Protein AF-A0A819NKR7-F1 (afdb_monomer)

Structure (mmCIF, N/CA/C/O backbone):
data_AF-A0A819NKR7-F1
#
_entry.id   AF-A0A819NKR7-F1
#
loop_
_atom_site.group_PDB
_atom_site.id
_atom_site.type_symbol
_atom_site.label_atom_id
_atom_site.label_alt_id
_atom_site.label_comp_id
_atom_site.label_asym_id
_atom_site.label_entity_id
_atom_site.label_seq_id
_atom_site.pdbx_PDB_ins_code
_atom_site.Cartn_x
_atom_site.Cartn_y
_atom_site.Cartn_z
_atom_site.occupancy
_atom_site.B_iso_or_equiv
_atom_site.auth_seq_id
_atom_site.auth_comp_id
_atom_site.auth_asym_id
_atom_site.auth_atom_id
_atom_site.pdbx_PDB_model_num
ATOM 1 N N . MET A 1 1 ? 12.832 8.257 -17.421 1.00 50.59 1 MET A N 1
ATOM 2 C CA . MET A 1 1 ? 12.637 7.894 -15.999 1.00 50.59 1 MET A CA 1
ATOM 3 C C . MET A 1 1 ? 12.412 9.134 -15.125 1.00 50.59 1 MET A C 1
ATOM 5 O O . MET A 1 1 ? 11.435 9.151 -14.397 1.00 50.59 1 MET A O 1
ATOM 9 N N . THR A 1 2 ? 13.200 10.208 -15.268 1.00 47.19 2 THR A N 1
ATOM 10 C CA . THR A 1 2 ? 13.102 11.450 -14.463 1.00 47.19 2 THR A CA 1
ATOM 11 C C . THR A 1 2 ? 11.766 12.205 -14.568 1.00 47.19 2 THR A C 1
ATOM 13 O O . THR A 1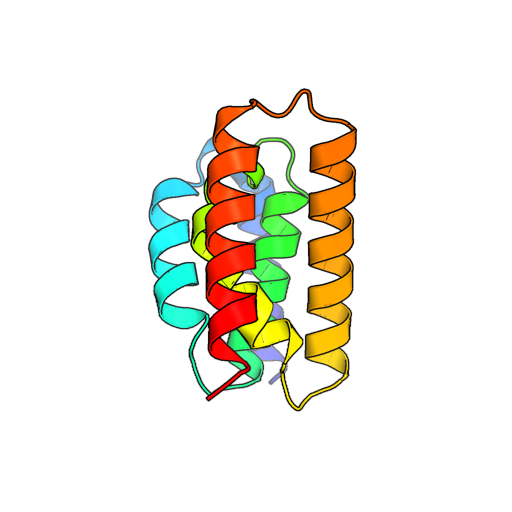 2 ? 11.277 12.713 -13.567 1.00 47.19 2 THR A O 1
ATOM 16 N N . ILE A 1 3 ? 11.133 12.233 -15.747 1.00 48.94 3 ILE A N 1
ATOM 17 C CA . ILE A 1 3 ? 9.855 12.947 -15.954 1.00 48.94 3 ILE A CA 1
ATOM 18 C C . ILE A 1 3 ? 8.695 12.258 -15.212 1.00 48.94 3 ILE A C 1
ATOM 20 O O . ILE A 1 3 ? 7.882 12.927 -14.591 1.00 48.94 3 ILE A O 1
ATOM 24 N N . CYS A 1 4 ? 8.658 10.920 -15.201 1.00 56.59 4 CYS A N 1
AT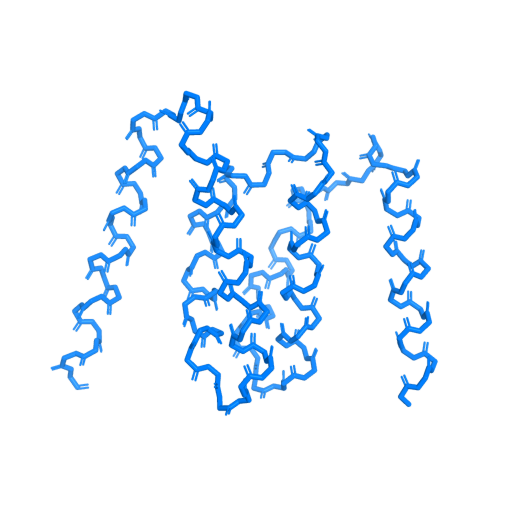OM 25 C CA . CYS A 1 4 ? 7.603 10.162 -14.518 1.00 56.59 4 CYS A CA 1
ATOM 26 C C . CYS A 1 4 ? 7.692 10.302 -12.989 1.00 56.59 4 CYS A C 1
ATOM 28 O O . CYS A 1 4 ? 6.668 10.393 -12.324 1.00 56.59 4 CYS A O 1
ATOM 30 N N . PHE A 1 5 ? 8.913 10.377 -12.443 1.00 58.44 5 PHE A N 1
ATOM 31 C CA . PHE A 1 5 ? 9.143 10.658 -11.021 1.00 58.44 5 PHE A CA 1
ATOM 32 C C . PHE A 1 5 ? 8.747 12.086 -10.630 1.00 58.44 5 PHE A C 1
ATOM 34 O O . PHE A 1 5 ? 8.247 12.298 -9.531 1.00 58.44 5 PHE A O 1
ATOM 41 N N . PHE A 1 6 ? 8.964 13.065 -11.513 1.00 61.56 6 PHE A N 1
ATOM 42 C CA . PHE A 1 6 ? 8.551 14.447 -11.266 1.00 61.56 6 PHE A CA 1
ATOM 43 C C . PHE A 1 6 ? 7.025 14.591 -11.273 1.00 61.56 6 PHE A C 1
ATOM 45 O O . PHE A 1 6 ? 6.471 15.207 -10.368 1.00 61.56 6 PHE A O 1
ATOM 52 N N . SER A 1 7 ? 6.344 13.965 -12.238 1.00 66.50 7 SER A N 1
ATOM 53 C CA . SER A 1 7 ? 4.878 13.943 -12.280 1.00 66.50 7 SER A CA 1
ATOM 54 C C . SER A 1 7 ? 4.262 13.219 -11.085 1.00 66.50 7 SER A C 1
ATOM 56 O O . SER A 1 7 ? 3.250 13.678 -10.574 1.00 66.50 7 SER A O 1
ATOM 58 N N . ASP A 1 8 ? 4.873 12.127 -10.615 1.00 76.56 8 ASP A N 1
ATOM 59 C 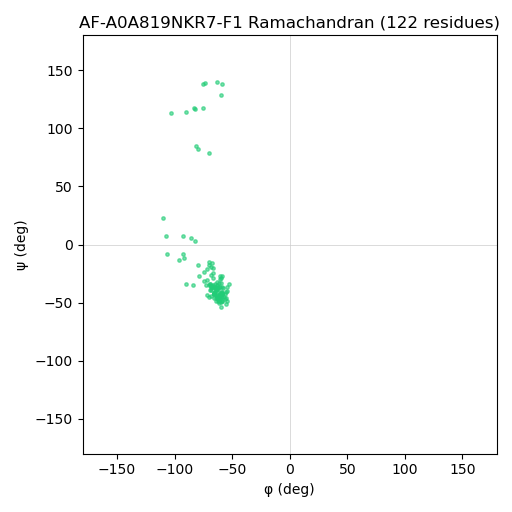CA . ASP A 1 8 ? 4.429 11.433 -9.403 1.00 76.56 8 ASP A CA 1
ATOM 60 C C . ASP A 1 8 ? 4.536 12.336 -8.167 1.00 76.56 8 ASP A C 1
ATOM 62 O O . ASP A 1 8 ? 3.566 12.467 -7.433 1.00 76.56 8 ASP A O 1
ATOM 66 N N . ARG A 1 9 ? 5.665 13.030 -7.976 1.00 80.19 9 ARG A N 1
ATOM 67 C CA . ARG A 1 9 ? 5.833 13.966 -6.850 1.00 80.19 9 ARG A CA 1
ATOM 68 C C . ARG A 1 9 ? 4.837 15.120 -6.888 1.00 80.19 9 ARG A C 1
ATOM 70 O O . ARG A 1 9 ? 4.158 15.340 -5.900 1.00 80.19 9 ARG A O 1
ATOM 77 N N . LEU A 1 10 ? 4.686 15.782 -8.035 1.00 81.88 10 LEU A N 1
ATOM 78 C CA . LEU A 1 10 ? 3.707 16.862 -8.193 1.00 81.88 10 LEU A CA 1
ATOM 79 C C . LEU A 1 10 ? 2.279 16.396 -7.908 1.00 81.88 10 LEU A C 1
ATOM 81 O O . LEU A 1 10 ? 1.518 17.108 -7.263 1.00 81.88 10 LEU A O 1
ATOM 85 N N . LEU A 1 11 ? 1.904 15.209 -8.393 1.00 81.62 11 LEU A N 1
ATOM 86 C CA . LEU A 1 11 ? 0.569 14.671 -8.153 1.00 81.62 11 LEU A CA 1
ATOM 87 C C . LEU A 1 11 ? 0.354 14.399 -6.660 1.00 81.62 11 LEU A C 1
ATOM 89 O O . LEU A 1 11 ? -0.711 14.701 -6.135 1.00 81.62 11 LEU A O 1
ATOM 93 N N . LYS A 1 12 ? 1.371 13.872 -5.976 1.00 84.06 12 LYS A N 1
ATOM 94 C CA . LYS A 1 12 ? 1.350 13.658 -4.528 1.00 84.06 12 LYS A CA 1
ATOM 95 C C . LYS A 1 12 ? 1.238 14.970 -3.758 1.00 84.06 12 LYS A C 1
ATOM 97 O O . LYS A 1 12 ? 0.392 15.058 -2.879 1.00 84.06 12 LYS A O 1
ATOM 102 N N . ASP A 1 13 ? 2.012 15.983 -4.136 1.00 84.75 13 ASP A N 1
ATOM 103 C CA . ASP A 1 13 ? 1.963 17.313 -3.521 1.00 84.75 13 ASP A CA 1
ATOM 104 C C . ASP A 1 13 ? 0.564 17.934 -3.672 1.00 84.75 13 ASP A C 1
ATOM 106 O O . ASP A 1 13 ? -0.020 18.387 -2.691 1.00 84.75 13 ASP A O 1
ATOM 110 N N . ILE A 1 14 ? -0.039 17.845 -4.865 1.00 82.31 14 ILE A N 1
ATOM 111 C CA . ILE A 1 14 ? -1.417 18.304 -5.102 1.00 82.31 14 ILE A CA 1
ATOM 112 C C . ILE A 1 14 ? -2.412 17.544 -4.219 1.00 82.31 14 ILE A C 1
ATOM 114 O O . ILE A 1 14 ? -3.301 18.164 -3.643 1.00 82.31 14 ILE A O 1
ATOM 118 N N . VAL A 1 15 ? -2.293 16.217 -4.097 1.00 81.44 15 VAL A N 1
ATOM 119 C CA . VAL A 1 15 ? -3.196 15.409 -3.255 1.00 81.44 15 VAL A CA 1
ATOM 120 C C . VAL A 1 15 ? -3.067 15.779 -1.778 1.00 81.44 15 VAL A C 1
ATOM 122 O O . VAL A 1 15 ? -4.081 15.831 -1.088 1.00 81.44 15 VAL A O 1
ATOM 125 N N . ILE A 1 16 ? -1.860 16.088 -1.298 1.00 84.62 16 ILE A N 1
ATOM 126 C CA . ILE A 1 16 ? -1.651 16.588 0.068 1.00 84.62 16 ILE A CA 1
ATOM 127 C C . ILE A 1 16 ? -2.330 17.953 0.238 1.00 84.62 16 ILE A C 1
ATOM 129 O O . ILE A 1 16 ? -3.076 18.151 1.192 1.00 84.62 16 ILE A O 1
ATOM 133 N N . GLU A 1 17 ? -2.117 18.886 -0.693 1.00 84.81 17 GLU A N 1
ATOM 134 C CA . GLU A 1 17 ? -2.697 20.237 -0.627 1.00 84.8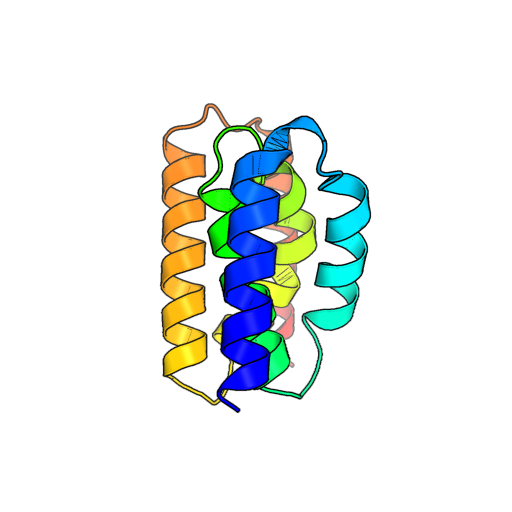1 17 GLU A CA 1
ATOM 135 C C . GLU A 1 17 ? -4.228 20.244 -0.765 1.00 84.81 17 GLU A C 1
ATOM 137 O O . GLU A 1 17 ? -4.905 21.118 -0.222 1.00 84.81 17 GLU A O 1
ATOM 142 N N . THR A 1 18 ? -4.787 19.265 -1.478 1.00 83.56 18 THR A N 1
ATOM 143 C CA . THR A 1 18 ? -6.224 19.142 -1.770 1.00 83.56 18 THR A CA 1
ATOM 144 C C . THR A 1 18 ? -6.882 17.970 -1.041 1.00 83.56 18 THR A C 1
ATOM 146 O O . THR A 1 18 ? -7.943 17.510 -1.460 1.00 83.56 18 THR A O 1
ATOM 149 N N . CYS A 1 19 ? -6.303 17.495 0.069 1.00 81.75 19 CYS A N 1
ATOM 150 C CA . CYS A 1 19 ? -6.724 16.260 0.745 1.00 81.75 19 CYS A CA 1
ATOM 151 C C . CYS A 1 19 ? -8.228 16.212 1.080 1.00 81.75 19 CYS A C 1
ATOM 153 O O . CYS A 1 19 ? -8.862 15.171 0.950 1.00 81.75 19 CYS A O 1
ATOM 155 N N . THR A 1 20 ? -8.837 17.356 1.401 1.00 78.31 20 THR A N 1
ATOM 156 C CA . THR A 1 20 ? -10.280 17.483 1.692 1.00 78.31 20 THR A CA 1
ATOM 157 C C . THR A 1 20 ? -11.201 17.302 0.479 1.00 78.31 20 THR A C 1
ATOM 159 O O . THR A 1 20 ? -12.398 17.079 0.647 1.00 78.31 20 THR A O 1
ATOM 162 N N . GLN A 1 21 ? -10.666 17.406 -0.738 1.00 81.44 21 GLN A N 1
ATOM 163 C CA . GLN A 1 21 ? -11.383 17.242 -2.008 1.00 81.44 21 GLN A CA 1
ATOM 164 C C . GLN A 1 21 ? -11.032 15.923 -2.707 1.00 81.44 21 GLN A C 1
ATOM 166 O O . GLN A 1 21 ? -11.644 15.576 -3.717 1.00 81.44 21 GLN A O 1
ATOM 171 N N . PHE A 1 22 ? -10.034 15.198 -2.201 1.00 83.44 22 PHE A N 1
ATOM 172 C CA . PHE A 1 22 ? -9.555 13.972 -2.814 1.00 83.44 22 PHE A CA 1
ATOM 173 C C . PHE A 1 22 ? -10.416 12.772 -2.399 1.00 83.44 22 PHE A C 1
ATOM 175 O O . PHE A 1 22 ? -10.465 12.381 -1.233 1.00 83.44 22 PHE A O 1
ATOM 182 N N . GLU A 1 23 ? -11.073 12.144 -3.374 1.00 84.81 23 GLU A N 1
ATOM 183 C CA . GLU A 1 23 ? -11.916 10.970 -3.145 1.00 84.81 23 GLU A CA 1
ATOM 184 C C . GLU A 1 23 ? -11.085 9.681 -3.067 1.00 84.81 23 GLU A C 1
ATOM 186 O O . GLU A 1 23 ? -10.962 8.928 -4.037 1.00 84.81 23 GLU A O 1
ATOM 191 N N . VAL A 1 24 ? -10.548 9.383 -1.879 1.00 86.12 24 VAL A N 1
ATOM 192 C CA . VAL A 1 24 ? -9.810 8.129 -1.627 1.00 86.12 24 VAL A CA 1
ATOM 193 C C . VAL A 1 24 ? -10.644 6.901 -1.992 1.00 86.12 24 VAL A C 1
ATOM 195 O O . VAL A 1 24 ? -10.125 5.981 -2.617 1.00 86.12 24 VAL A O 1
ATOM 198 N N . ILE A 1 25 ? -11.946 6.907 -1.688 1.00 86.62 25 ILE A N 1
ATOM 199 C CA . ILE A 1 25 ? -12.870 5.797 -1.980 1.00 86.62 25 ILE A CA 1
ATOM 200 C C . ILE A 1 25 ? -12.853 5.426 -3.471 1.00 86.62 25 ILE A C 1
ATOM 202 O O . ILE A 1 25 ? -12.846 4.246 -3.812 1.00 86.62 25 ILE A O 1
ATOM 206 N N . ALA A 1 26 ? -12.805 6.414 -4.368 1.00 87.00 26 ALA A N 1
ATOM 207 C CA . ALA A 1 26 ? -12.741 6.175 -5.809 1.00 87.00 26 ALA A CA 1
ATOM 208 C C . ALA A 1 26 ? -11.348 5.699 -6.267 1.00 87.00 26 ALA A C 1
ATOM 210 O O . ALA A 1 26 ? -11.215 5.044 -7.303 1.00 87.00 26 ALA A O 1
ATOM 211 N N . PHE A 1 27 ? -10.304 6.004 -5.493 1.00 87.06 27 PHE A N 1
ATOM 212 C CA . PHE A 1 27 ? -8.922 5.651 -5.800 1.00 87.06 27 PHE A CA 1
ATOM 213 C C . PHE A 1 27 ? -8.545 4.222 -5.372 1.00 87.06 27 PHE A C 1
ATOM 215 O O . PHE A 1 27 ? -7.786 3.553 -6.079 1.00 87.06 27 PHE A O 1
ATOM 222 N N . ILE A 1 28 ? -9.093 3.716 -4.261 1.00 87.44 28 ILE A N 1
ATOM 223 C CA . ILE A 1 28 ? -8.783 2.374 -3.728 1.00 87.44 28 ILE A CA 1
ATOM 224 C C . ILE A 1 28 ? -9.012 1.238 -4.750 1.00 87.44 28 ILE A C 1
ATOM 226 O O . ILE A 1 28 ? -8.101 0.419 -4.918 1.00 87.44 28 ILE A O 1
ATOM 230 N N . PRO A 1 29 ? -10.131 1.176 -5.503 1.00 86.69 29 PRO A N 1
ATOM 231 C CA . PRO A 1 29 ? -10.335 0.137 -6.516 1.00 86.69 29 PRO A CA 1
ATOM 232 C C . PRO A 1 29 ? -9.233 0.113 -7.582 1.00 86.69 29 PRO A C 1
ATOM 234 O O . PRO A 1 29 ? -8.779 -0.956 -7.992 1.00 86.69 29 PRO A O 1
ATOM 237 N N . LEU A 1 30 ? -8.735 1.288 -7.982 1.00 87.44 30 LEU A N 1
ATOM 238 C CA . LEU A 1 30 ? -7.664 1.409 -8.973 1.00 87.44 30 LEU A CA 1
ATOM 239 C C . LEU A 1 30 ? -6.328 0.878 -8.436 1.00 87.44 30 LEU A C 1
ATOM 241 O O . LEU A 1 30 ? -5.566 0.258 -9.184 1.00 87.44 30 LEU A O 1
ATOM 245 N N . LEU A 1 31 ? -6.038 1.105 -7.150 1.00 86.62 31 LEU A N 1
ATOM 246 C CA . LEU A 1 31 ? -4.868 0.525 -6.485 1.00 86.62 31 LEU A CA 1
ATOM 247 C C . LEU A 1 31 ? -4.976 -1.001 -6.435 1.00 86.62 31 LEU A C 1
ATOM 249 O O . LEU A 1 31 ? -4.024 -1.693 -6.802 1.00 86.62 31 LEU A O 1
ATOM 253 N N . ARG A 1 32 ? -6.147 -1.518 -6.049 1.00 84.75 32 ARG A N 1
ATOM 254 C CA . ARG A 1 32 ? -6.423 -2.955 -5.944 1.00 84.75 32 ARG A CA 1
ATOM 255 C C . ARG A 1 32 ? -6.252 -3.685 -7.273 1.00 84.75 32 ARG A C 1
ATOM 257 O O . ARG A 1 32 ? -5.655 -4.754 -7.307 1.00 84.75 32 ARG A O 1
ATOM 264 N N . GLU A 1 33 ? -6.720 -3.117 -8.380 1.00 84.94 33 GLU A N 1
ATOM 265 C CA . GLU A 1 33 ? -6.530 -3.734 -9.699 1.00 84.94 33 GLU A CA 1
ATOM 266 C C . GLU A 1 33 ? -5.053 -3.795 -10.109 1.00 84.94 33 GLU A C 1
ATOM 268 O O . GLU A 1 33 ? -4.617 -4.731 -10.783 1.00 84.94 33 GLU A O 1
ATOM 273 N N . ARG A 1 34 ? -4.258 -2.797 -9.708 1.00 85.00 34 ARG A N 1
ATOM 274 C CA . ARG A 1 34 ? -2.864 -2.670 -10.150 1.00 85.00 34 ARG A CA 1
ATOM 275 C C . ARG A 1 34 ? -1.845 -3.346 -9.238 1.00 85.00 34 ARG A C 1
ATOM 277 O O . ARG A 1 34 ? -0.701 -3.519 -9.663 1.00 85.00 34 ARG A O 1
ATOM 284 N N . ILE A 1 35 ? -2.235 -3.767 -8.037 1.00 84.25 35 ILE A N 1
ATOM 285 C CA . ILE A 1 35 ? -1.316 -4.345 -7.043 1.00 84.25 35 ILE A CA 1
ATOM 286 C C . ILE A 1 35 ? -0.727 -5.698 -7.477 1.00 84.25 35 ILE A C 1
ATOM 288 O O . ILE A 1 35 ? 0.402 -6.022 -7.118 1.00 84.25 35 ILE A O 1
ATOM 292 N N . TYR A 1 36 ? -1.421 -6.428 -8.357 1.00 83.38 36 TYR A N 1
ATOM 293 C CA . TYR A 1 36 ? -0.992 -7.730 -8.891 1.00 83.38 36 TYR A CA 1
ATOM 294 C C . TYR A 1 36 ? -0.201 -7.641 -10.212 1.00 83.38 36 TYR A C 1
ATOM 296 O O . TYR A 1 36 ? 0.076 -8.651 -10.866 1.00 83.38 36 TYR A O 1
ATOM 304 N N . VAL A 1 37 ? 0.155 -6.434 -10.664 1.00 85.62 37 VAL A N 1
ATOM 305 C CA . VAL A 1 37 ? 0.838 -6.241 -11.951 1.00 85.62 37 VAL A CA 1
ATOM 306 C C . VAL A 1 37 ? 2.306 -6.688 -11.870 1.00 85.62 37 VAL A C 1
ATOM 308 O O . VAL A 1 37 ? 3.041 -6.395 -10.927 1.00 85.62 37 VAL A O 1
ATOM 311 N N . ARG A 1 38 ? 2.790 -7.359 -12.925 1.00 81.00 38 ARG A N 1
ATOM 312 C CA . ARG A 1 38 ? 4.178 -7.868 -13.011 1.00 81.00 38 ARG A CA 1
ATOM 313 C C . ARG A 1 38 ? 5.251 -6.780 -13.103 1.00 81.00 38 ARG A C 1
ATOM 315 O O . ARG A 1 38 ? 6.426 -7.065 -12.873 1.00 81.00 38 ARG A O 1
ATOM 322 N N . ASN A 1 39 ? 4.876 -5.548 -13.419 1.00 87.00 39 ASN A N 1
ATOM 323 C CA . ASN A 1 39 ? 5.804 -4.433 -13.544 1.00 87.00 39 ASN A CA 1
ATOM 324 C C . ASN A 1 39 ? 6.267 -3.936 -12.162 1.00 87.00 39 ASN A C 1
ATOM 326 O O . ASN A 1 39 ? 5.469 -3.425 -11.378 1.00 87.00 39 ASN A O 1
ATOM 330 N N . ALA A 1 40 ? 7.572 -4.039 -11.899 1.00 86.38 40 ALA A N 1
ATOM 331 C CA . ALA A 1 40 ? 8.198 -3.590 -10.656 1.00 86.38 40 ALA A CA 1
ATOM 332 C C . ALA A 1 40 ? 7.985 -2.090 -10.384 1.00 86.38 40 ALA A C 1
ATOM 334 O O . ALA A 1 40 ? 7.739 -1.704 -9.245 1.00 86.38 40 ALA A O 1
ATOM 335 N N . PHE A 1 41 ? 7.994 -1.244 -11.420 1.00 86.38 41 PHE A N 1
ATOM 336 C CA . PHE A 1 41 ? 7.728 0.188 -11.261 1.00 86.38 41 PHE A CA 1
ATOM 337 C C . PHE A 1 41 ? 6.295 0.452 -10.803 1.00 86.38 41 PHE A C 1
ATOM 339 O O . PHE A 1 41 ? 6.071 1.330 -9.979 1.00 86.38 41 PHE A O 1
ATOM 346 N N . THR A 1 42 ? 5.325 -0.324 -11.297 1.00 87.06 42 THR A N 1
ATOM 347 C CA . THR A 1 42 ? 3.926 -0.211 -10.867 1.00 87.06 42 THR A CA 1
ATOM 348 C C . THR A 1 42 ? 3.770 -0.617 -9.406 1.00 87.06 42 THR A C 1
ATOM 350 O O . THR A 1 42 ? 3.111 0.091 -8.655 1.00 87.06 42 THR A O 1
ATOM 353 N N . ARG A 1 43 ? 4.422 -1.700 -8.971 1.00 88.62 43 ARG A N 1
ATOM 354 C CA . ARG A 1 43 ? 4.379 -2.121 -7.561 1.00 88.62 43 ARG A CA 1
ATOM 355 C C . ARG A 1 43 ? 5.055 -1.106 -6.640 1.00 88.62 43 ARG A C 1
ATOM 357 O O . ARG A 1 43 ? 4.478 -0.736 -5.625 1.00 88.62 43 ARG A O 1
ATOM 364 N N . GLN A 1 44 ? 6.212 -0.571 -7.034 1.00 88.12 44 GLN A N 1
ATOM 365 C CA . GLN A 1 44 ? 6.878 0.507 -6.296 1.00 88.12 44 GLN A CA 1
ATOM 366 C C . GLN A 1 44 ? 6.012 1.773 -6.209 1.00 88.12 44 GLN A C 1
ATOM 368 O O . GLN A 1 44 ? 5.921 2.392 -5.150 1.00 88.12 44 GLN A O 1
ATOM 373 N N . PHE A 1 45 ? 5.358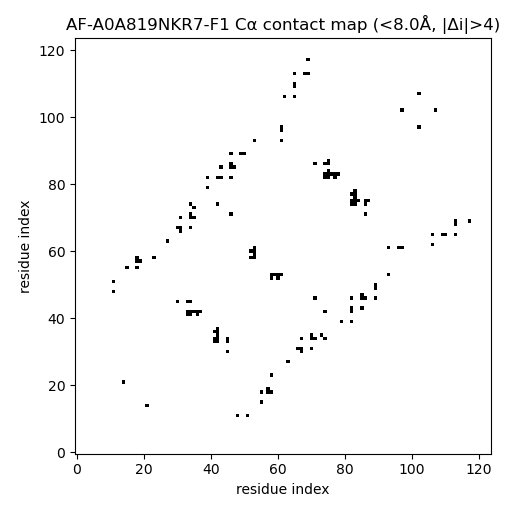 2.144 -7.311 1.00 88.44 45 PHE A N 1
ATOM 374 C CA . PHE A 1 45 ? 4.418 3.259 -7.354 1.00 88.44 45 PHE A CA 1
ATOM 375 C C . PHE A 1 45 ? 3.276 3.044 -6.357 1.00 88.44 45 PHE A C 1
ATOM 377 O O . PHE A 1 45 ? 3.024 3.922 -5.540 1.00 88.44 45 PHE A O 1
ATOM 384 N N . ILE A 1 46 ? 2.655 1.862 -6.350 1.00 89.94 46 ILE A N 1
ATOM 385 C CA . ILE A 1 46 ? 1.556 1.530 -5.431 1.00 89.94 46 ILE A CA 1
ATOM 386 C C . ILE A 1 46 ? 1.992 1.635 -3.973 1.00 89.94 46 ILE A C 1
ATOM 388 O O . ILE A 1 46 ? 1.330 2.332 -3.213 1.00 89.94 46 ILE A O 1
ATOM 392 N N . VAL A 1 47 ? 3.120 1.027 -3.590 1.00 91.06 47 VAL A N 1
ATOM 393 C CA . VAL A 1 47 ? 3.638 1.132 -2.211 1.00 91.06 47 VAL A CA 1
ATOM 394 C C . VAL A 1 47 ? 3.840 2.594 -1.818 1.00 91.06 47 VAL A C 1
ATOM 396 O O . VAL A 1 47 ? 3.457 3.004 -0.727 1.00 91.06 47 VAL A O 1
ATOM 399 N N . SER A 1 48 ? 4.390 3.406 -2.723 1.00 90.94 48 SER A N 1
ATOM 400 C CA . SER A 1 48 ? 4.623 4.823 -2.455 1.00 90.94 48 SER A CA 1
ATOM 401 C C . SER A 1 48 ? 3.330 5.642 -2.350 1.00 90.94 48 SER A C 1
ATOM 403 O O . SER A 1 48 ? 3.283 6.584 -1.564 1.00 90.94 48 SER A O 1
ATOM 405 N N . TRP A 1 49 ? 2.284 5.300 -3.107 1.00 91.62 49 TRP A N 1
ATOM 406 C CA . TRP A 1 49 ? 0.968 5.938 -2.992 1.00 91.62 49 TRP A CA 1
ATOM 407 C C . TRP A 1 49 ? 0.236 5.536 -1.719 1.00 91.62 49 TRP A C 1
ATOM 409 O O . TRP A 1 49 ? -0.299 6.406 -1.042 1.00 91.62 49 TRP A O 1
ATOM 419 N N . VAL A 1 50 ? 0.255 4.254 -1.353 1.00 91.25 50 VAL A N 1
ATOM 420 C CA . VAL A 1 50 ? -0.354 3.796 -0.098 1.00 91.25 50 VAL A CA 1
ATOM 421 C C . VAL A 1 50 ? 0.360 4.435 1.095 1.00 91.25 50 VAL A C 1
ATOM 423 O O . VAL A 1 50 ? -0.310 4.966 1.967 1.00 91.25 50 VAL A O 1
ATOM 426 N N . SER A 1 51 ? 1.696 4.486 1.095 1.00 90.88 51 SER A N 1
ATOM 427 C CA . SER A 1 51 ? 2.468 5.168 2.146 1.00 90.88 51 SER A CA 1
ATOM 428 C C . SER A 1 51 ? 2.123 6.654 2.261 1.00 90.88 51 SER A C 1
ATOM 430 O O . SER A 1 51 ? 1.910 7.145 3.367 1.00 90.88 51 SER A O 1
ATOM 432 N N . LEU A 1 52 ? 1.977 7.361 1.133 1.00 90.00 52 LEU A N 1
ATOM 433 C CA . LEU A 1 52 ? 1.526 8.751 1.160 1.00 90.00 52 LEU A CA 1
ATOM 434 C C . LEU A 1 52 ? 0.146 8.878 1.804 1.00 90.00 52 LEU A C 1
ATOM 436 O O . LEU A 1 52 ? -0.021 9.676 2.721 1.00 90.00 52 LEU A O 1
ATOM 440 N N . LEU A 1 53 ? -0.835 8.116 1.319 1.00 90.50 53 LEU A N 1
ATOM 441 C CA . LEU A 1 53 ? -2.204 8.221 1.814 1.00 90.50 53 LEU A CA 1
ATOM 442 C C . LEU A 1 53 ? -2.277 7.884 3.307 1.00 90.50 53 LEU A C 1
ATOM 444 O O . LEU A 1 53 ? -3.000 8.545 4.035 1.00 90.50 53 LEU A O 1
ATOM 448 N N . THR A 1 54 ? -1.483 6.918 3.776 1.00 88.62 54 THR A N 1
ATOM 449 C CA . THR A 1 54 ? -1.391 6.557 5.198 1.00 88.62 54 THR A CA 1
ATOM 450 C C . THR A 1 54 ? -0.739 7.655 6.047 1.00 88.62 54 THR A C 1
ATOM 452 O O . THR A 1 54 ? -1.015 7.747 7.240 1.00 88.62 54 THR A O 1
ATOM 455 N N . SER A 1 55 ? 0.113 8.503 5.460 1.00 87.50 55 SER A N 1
ATOM 456 C CA . SER A 1 55 ? 0.750 9.626 6.165 1.00 87.50 55 SER A CA 1
ATOM 457 C C . SER A 1 55 ? -0.155 10.853 6.334 1.00 87.50 55 SER A C 1
ATOM 459 O O . SER A 1 55 ? 0.133 11.708 7.172 1.00 87.50 55 SER A O 1
ATOM 461 N N . VAL A 1 56 ? -1.234 10.948 5.551 1.00 87.31 56 VAL A N 1
ATOM 462 C CA . VAL A 1 56 ? -2.176 12.073 5.568 1.00 87.31 56 VAL A CA 1
ATOM 463 C C . VAL A 1 56 ? -3.293 11.766 6.580 1.00 87.31 56 VAL A C 1
ATOM 465 O O . VAL A 1 56 ? -4.061 10.830 6.360 1.00 87.31 56 VAL A O 1
ATOM 468 N N . PRO A 1 57 ? -3.411 12.518 7.691 1.00 82.88 57 PRO A N 1
ATOM 469 C CA . PRO A 1 57 ? -4.337 12.195 8.783 1.00 82.88 57 PRO A CA 1
ATOM 470 C C . PRO A 1 57 ? -5.819 12.316 8.402 1.00 82.88 57 PRO A C 1
ATOM 472 O O . PRO A 1 57 ? -6.671 11.736 9.072 1.00 82.88 57 PRO A O 1
ATOM 475 N N . GLU A 1 58 ? -6.143 13.054 7.341 1.00 86.56 58 GLU A N 1
ATOM 476 C CA . GLU A 1 58 ? -7.496 13.163 6.790 1.00 86.56 58 GLU A CA 1
ATOM 477 C C . GLU A 1 58 ? -7.977 11.855 6.145 1.00 86.56 58 GLU A C 1
ATOM 479 O O . GLU A 1 58 ? -9.183 11.662 5.971 1.00 86.56 58 GLU A O 1
ATOM 484 N N . PHE A 1 59 ? -7.057 10.951 5.798 1.00 87.62 59 PHE A N 1
ATOM 485 C CA . PHE A 1 59 ? -7.378 9.664 5.200 1.00 87.62 59 PHE A CA 1
ATOM 486 C C . PHE A 1 59 ? -7.252 8.545 6.228 1.00 87.62 59 PHE A C 1
ATOM 488 O O . PHE A 1 59 ? -6.161 8.166 6.651 1.00 87.62 59 PHE A O 1
ATOM 495 N N . ASP A 1 60 ? -8.379 7.930 6.575 1.00 86.44 60 ASP A N 1
ATOM 496 C CA . ASP A 1 60 ? -8.361 6.691 7.345 1.00 86.44 60 ASP A CA 1
ATOM 497 C C . ASP A 1 60 ? -8.059 5.509 6.413 1.00 86.44 60 ASP A C 1
ATOM 499 O O . ASP A 1 60 ? -8.957 4.824 5.927 1.00 86.44 60 ASP A O 1
ATOM 503 N N . MET A 1 61 ? -6.774 5.293 6.126 1.00 88.88 61 MET A N 1
ATOM 504 C CA . MET A 1 61 ? -6.309 4.182 5.288 1.00 88.88 61 MET A CA 1
ATOM 505 C C . MET A 1 61 ? -6.448 2.814 5.957 1.00 88.88 61 MET A C 1
ATOM 507 O O . MET A 1 61 ? -6.371 1.787 5.282 1.00 88.88 61 MET A O 1
ATOM 511 N N . VAL A 1 62 ? -6.662 2.782 7.273 1.00 86.06 62 VAL A N 1
ATOM 512 C CA . VAL A 1 62 ? -6.761 1.537 8.033 1.00 86.06 62 VAL A CA 1
ATOM 513 C C . VAL A 1 62 ? -8.032 0.779 7.652 1.00 86.06 62 VAL A C 1
ATOM 515 O O . VAL A 1 62 ? -7.978 -0.439 7.505 1.00 86.06 62 VAL A O 1
ATOM 518 N N . GLN A 1 63 ? -9.134 1.486 7.377 1.00 86.50 63 GLN A N 1
ATOM 519 C CA . GLN A 1 63 ? -10.388 0.871 6.922 1.00 86.50 63 GLN A CA 1
ATOM 520 C C . GLN A 1 63 ? -10.240 0.108 5.590 1.00 86.50 63 GLN A C 1
ATOM 522 O O . GLN A 1 63 ? -10.925 -0.885 5.366 1.00 86.50 63 GLN A O 1
ATOM 527 N N . TYR A 1 64 ? -9.318 0.539 4.720 1.00 87.94 64 TYR A N 1
ATOM 528 C CA . TYR A 1 64 ? -9.055 -0.099 3.424 1.00 87.94 64 TYR A CA 1
ATOM 529 C C . TYR A 1 64 ? -7.949 -1.148 3.498 1.00 87.94 64 TYR A C 1
ATOM 531 O O . TYR A 1 64 ? -7.725 -1.871 2.524 1.00 87.94 64 TYR A O 1
ATOM 539 N N . LEU A 1 65 ? -7.249 -1.247 4.635 1.00 86.06 65 LEU A N 1
ATOM 540 C CA . LEU A 1 65 ? -6.144 -2.178 4.808 1.00 86.06 65 LEU A CA 1
ATOM 541 C C . LEU A 1 65 ? -6.562 -3.621 4.489 1.00 86.06 65 LEU A C 1
ATOM 543 O O . LEU A 1 65 ? -5.862 -4.222 3.678 1.00 86.06 65 LEU A O 1
ATOM 547 N N . PRO A 1 66 ? -7.685 -4.177 4.999 1.00 85.12 66 PRO A N 1
ATOM 548 C CA . PRO A 1 66 ? -8.101 -5.539 4.654 1.00 85.12 66 PRO A CA 1
ATOM 549 C C . PRO A 1 66 ? -8.224 -5.772 3.140 1.00 85.12 66 PRO A C 1
ATOM 551 O O . PRO A 1 66 ? -7.834 -6.826 2.645 1.00 85.12 66 PRO A O 1
ATOM 554 N N . GLU A 1 67 ? -8.693 -4.783 2.377 1.00 85.56 67 GLU A N 1
ATOM 555 C CA . GLU A 1 67 ? -8.877 -4.920 0.928 1.00 85.56 67 GLU A CA 1
ATOM 556 C C . GLU A 1 67 ? -7.564 -4.940 0.139 1.00 85.56 67 GLU A C 1
ATOM 558 O O . GLU A 1 67 ? -7.464 -5.624 -0.881 1.00 85.56 67 GLU A O 1
ATOM 563 N N . ILE A 1 68 ? -6.559 -4.187 0.591 1.00 86.88 68 ILE A N 1
ATOM 564 C CA . ILE A 1 68 ? -5.259 -4.078 -0.088 1.00 86.88 68 ILE A CA 1
ATOM 565 C C . ILE A 1 68 ? -4.202 -5.024 0.493 1.00 86.88 68 ILE A C 1
ATOM 567 O O . ILE A 1 68 ? -3.161 -5.234 -0.132 1.00 86.88 68 ILE A O 1
ATOM 571 N N . MET A 1 69 ? -4.458 -5.606 1.669 1.00 86.75 69 MET A N 1
ATOM 572 C CA . MET A 1 69 ? -3.491 -6.397 2.431 1.00 86.75 69 MET A CA 1
ATOM 573 C C . MET A 1 69 ? -2.969 -7.600 1.643 1.00 86.75 69 MET A C 1
ATOM 575 O O . MET A 1 69 ? -1.770 -7.865 1.663 1.00 86.75 69 MET A O 1
ATOM 579 N N . ASP A 1 70 ? -3.841 -8.292 0.908 1.00 85.44 70 ASP A N 1
ATOM 580 C CA . ASP A 1 70 ? -3.443 -9.423 0.065 1.00 85.44 70 ASP A CA 1
ATOM 581 C C . ASP A 1 70 ? -2.426 -9.016 -1.015 1.00 85.44 70 ASP A C 1
ATOM 583 O O . ASP A 1 70 ? -1.368 -9.628 -1.176 1.00 85.44 70 ASP A O 1
ATOM 587 N N . GLY A 1 71 ? -2.688 -7.906 -1.703 1.00 87.25 71 GLY A N 1
ATOM 588 C CA . GLY A 1 71 ? -1.762 -7.374 -2.694 1.00 87.25 71 GLY A CA 1
ATOM 589 C C . GLY A 1 71 ? -0.455 -6.867 -2.080 1.00 87.25 71 GLY A C 1
ATOM 590 O O . GLY A 1 71 ? 0.611 -7.038 -2.670 1.00 87.25 71 GLY A O 1
ATOM 591 N N . LEU A 1 72 ? -0.498 -6.297 -0.874 1.00 88.81 72 LEU A N 1
ATOM 592 C CA . LEU A 1 72 ? 0.717 -5.915 -0.157 1.00 88.81 72 LEU A CA 1
ATOM 593 C C . LEU A 1 72 ? 1.5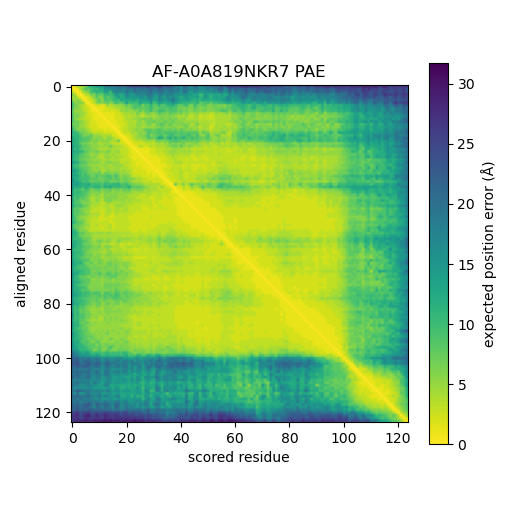44 -7.153 0.248 1.00 88.81 72 LEU A C 1
ATOM 595 O O . LEU A 1 72 ? 2.768 -7.116 0.137 1.00 88.81 72 LEU A O 1
ATOM 599 N N . PHE A 1 73 ? 0.919 -8.277 0.624 1.00 88.06 73 PHE A N 1
ATOM 600 C CA . PHE A 1 73 ? 1.639 -9.543 0.840 1.00 88.06 73 PHE A CA 1
ATOM 601 C C . PHE A 1 73 ? 2.302 -10.060 -0.434 1.00 88.06 73 PHE A C 1
ATOM 603 O O . PHE A 1 73 ? 3.439 -10.532 -0.387 1.00 88.06 73 PHE A O 1
ATOM 610 N N . HIS A 1 74 ? 1.648 -9.908 -1.586 1.00 88.12 74 HIS A N 1
ATOM 611 C CA . HIS A 1 74 ? 2.280 -10.217 -2.865 1.00 88.12 74 HIS A CA 1
ATOM 612 C C . HIS A 1 74 ? 3.541 -9.365 -3.101 1.00 88.12 74 HIS A C 1
ATOM 614 O O . HIS A 1 74 ? 4.565 -9.882 -3.550 1.00 88.12 74 HIS A O 1
ATOM 620 N N . ILE A 1 75 ? 3.504 -8.076 -2.745 1.00 89.06 75 ILE A N 1
ATOM 621 C CA . ILE A 1 75 ? 4.653 -7.166 -2.865 1.00 89.06 75 ILE A CA 1
ATOM 622 C C . ILE A 1 75 ? 5.751 -7.476 -1.830 1.00 89.06 75 ILE A C 1
ATOM 624 O O . ILE A 1 75 ? 6.935 -7.321 -2.132 1.00 89.06 75 ILE A O 1
ATOM 628 N N . LEU A 1 76 ? 5.413 -7.986 -0.644 1.00 88.12 76 LEU A N 1
ATOM 629 C CA . LEU A 1 76 ? 6.418 -8.494 0.302 1.00 88.12 76 LEU A CA 1
ATOM 630 C C . LEU A 1 76 ? 7.233 -9.662 -0.278 1.00 88.12 76 LEU A C 1
ATOM 632 O O . LEU A 1 76 ? 8.396 -9.831 0.078 1.00 88.12 76 LEU A O 1
ATOM 636 N N . GLY A 1 77 ? 6.662 -10.428 -1.211 1.00 86.44 77 GLY A N 1
ATOM 637 C CA . GLY A 1 77 ? 7.356 -11.474 -1.968 1.00 86.44 77 GLY A CA 1
ATOM 638 C C . GLY A 1 77 ? 8.101 -10.991 -3.222 1.00 86.44 77 GLY A C 1
ATOM 639 O O . GLY A 1 77 ? 8.589 -11.824 -3.986 1.00 86.44 77 GLY A O 1
ATOM 640 N N . ASP A 1 78 ? 8.183 -9.680 -3.482 1.00 90.81 78 ASP A N 1
ATOM 641 C CA . ASP A 1 78 ? 8.764 -9.135 -4.718 1.00 90.81 78 ASP A CA 1
ATOM 642 C C . ASP A 1 78 ? 10.233 -9.565 -4.898 1.00 90.81 78 ASP A C 1
ATOM 644 O O . ASP A 1 78 ? 10.999 -9.506 -3.939 1.00 90.81 78 ASP A O 1
ATOM 648 N N . PRO A 1 79 ? 10.701 -9.951 -6.101 1.00 89.19 79 PRO A N 1
ATOM 649 C CA . PRO A 1 79 ? 12.117 -10.254 -6.332 1.00 89.19 79 PRO A CA 1
ATOM 650 C C . PRO A 1 79 ? 13.065 -9.076 -6.033 1.00 89.19 79 PRO A C 1
ATOM 652 O O . PRO A 1 79 ? 14.222 -9.297 -5.665 1.00 89.19 79 PRO A O 1
ATOM 655 N N . ASN A 1 80 ? 12.600 -7.830 -6.148 1.00 90.19 80 ASN A N 1
ATOM 656 C CA . ASN A 1 80 ? 13.390 -6.631 -5.900 1.00 90.19 80 ASN A CA 1
ATOM 657 C C . ASN A 1 80 ? 13.462 -6.296 -4.391 1.00 90.19 80 ASN A C 1
ATOM 659 O O . ASN A 1 80 ? 12.439 -5.947 -3.794 1.00 90.19 80 ASN A O 1
ATOM 663 N N . PRO A 1 81 ? 14.660 -6.328 -3.771 1.00 90.00 81 PRO A N 1
ATOM 664 C CA . PRO A 1 81 ? 14.825 -6.079 -2.337 1.00 90.00 81 PRO A CA 1
ATOM 665 C C . PRO A 1 81 ? 14.378 -4.686 -1.886 1.00 90.00 81 PRO A C 1
ATOM 667 O O . PRO A 1 81 ? 13.852 -4.551 -0.785 1.00 90.00 81 PRO A O 1
ATOM 670 N N . GLU A 1 82 ? 14.535 -3.660 -2.723 1.00 90.12 82 GLU A N 1
ATOM 671 C CA . GLU A 1 82 ? 14.151 -2.289 -2.365 1.00 90.12 82 GLU A CA 1
ATOM 672 C C . GLU A 1 82 ? 12.629 -2.123 -2.293 1.00 90.12 82 GLU A C 1
ATOM 674 O O . GLU A 1 82 ? 12.107 -1.402 -1.439 1.00 90.12 82 GLU A O 1
ATOM 679 N N . ILE A 1 83 ? 11.902 -2.830 -3.165 1.00 90.75 83 ILE A N 1
ATOM 680 C CA . ILE A 1 83 ? 10.436 -2.844 -3.155 1.00 90.75 83 ILE A CA 1
ATOM 681 C C . ILE A 1 83 ? 9.936 -3.596 -1.922 1.00 90.75 83 ILE A C 1
ATOM 683 O O . ILE A 1 83 ? 9.076 -3.073 -1.213 1.00 90.75 83 ILE A O 1
ATOM 687 N N . ARG A 1 84 ? 10.522 -4.765 -1.616 1.00 92.75 84 ARG A N 1
ATOM 688 C CA . ARG A 1 84 ? 10.197 -5.513 -0.391 1.00 92.75 84 ARG A CA 1
ATOM 689 C C . ARG A 1 84 ? 10.394 -4.658 0.853 1.00 92.75 84 ARG A C 1
ATOM 691 O O . ARG A 1 84 ? 9.462 -4.500 1.630 1.00 92.75 84 ARG A O 1
ATOM 698 N N . LYS A 1 85 ? 11.564 -4.029 0.989 1.00 92.62 85 LYS A N 1
ATOM 699 C CA . LYS A 1 85 ? 11.896 -3.175 2.135 1.00 92.62 85 LYS A CA 1
ATOM 700 C C . LYS A 1 85 ? 10.920 -2.008 2.286 1.00 92.62 85 LYS A C 1
ATOM 702 O O . LYS A 1 85 ? 10.498 -1.690 3.392 1.00 92.62 85 LYS A O 1
ATOM 707 N N . SER A 1 86 ? 10.541 -1.379 1.175 1.00 91.19 86 SER A N 1
ATOM 708 C CA . SER A 1 86 ? 9.554 -0.293 1.183 1.00 91.19 86 SER A CA 1
ATOM 709 C C . SER A 1 86 ? 8.179 -0.788 1.650 1.00 91.19 86 SER A C 1
ATOM 711 O O . SER A 1 86 ? 7.504 -0.108 2.418 1.00 91.19 86 SER A O 1
ATOM 713 N N . CYS A 1 87 ? 7.781 -1.994 1.235 1.00 93.56 87 CYS A N 1
ATOM 714 C CA . CYS A 1 87 ? 6.542 -2.625 1.680 1.00 93.56 87 CYS A CA 1
ATOM 715 C C . CYS A 1 87 ? 6.588 -3.029 3.166 1.00 93.56 87 CYS A C 1
ATOM 717 O O . CYS A 1 87 ? 5.602 -2.853 3.873 1.00 93.56 87 CYS A O 1
ATOM 719 N N . GLU A 1 88 ? 7.722 -3.526 3.666 1.00 91.81 88 GLU A N 1
ATOM 720 C CA . GLU A 1 88 ? 7.926 -3.850 5.089 1.00 91.81 88 GLU A CA 1
ATOM 721 C C . GLU A 1 88 ? 7.785 -2.614 5.990 1.00 91.81 88 GLU A C 1
ATOM 723 O O . GLU A 1 88 ? 7.153 -2.682 7.049 1.00 91.81 88 GLU A O 1
ATOM 728 N N . ILE A 1 89 ? 8.343 -1.476 5.563 1.00 93.12 89 ILE A N 1
ATOM 729 C CA . ILE A 1 89 ? 8.206 -0.195 6.271 1.00 93.12 89 ILE A CA 1
ATOM 730 C C . ILE A 1 89 ? 6.732 0.218 6.316 1.00 93.12 89 ILE A C 1
ATOM 732 O O . ILE A 1 89 ? 6.211 0.478 7.398 1.00 93.12 89 ILE A O 1
ATOM 736 N N . LEU A 1 90 ? 6.042 0.174 5.173 1.00 92.56 90 LEU A N 1
ATOM 737 C CA . LEU A 1 90 ? 4.617 0.492 5.085 1.00 92.56 90 LEU A CA 1
ATOM 738 C C . LEU A 1 90 ? 3.761 -0.393 6.008 1.00 92.56 90 LEU A C 1
ATOM 740 O O . LEU A 1 90 ? 2.898 0.099 6.732 1.00 92.56 90 LEU A O 1
ATOM 744 N N . PHE A 1 91 ? 4.008 -1.704 6.030 1.00 90.38 91 PHE A N 1
ATOM 745 C CA . PHE A 1 91 ? 3.317 -2.609 6.953 1.00 90.38 91 PHE A CA 1
ATOM 746 C C . PHE A 1 91 ? 3.598 -2.274 8.418 1.00 90.38 91 PHE A C 1
ATOM 748 O O . PHE A 1 91 ? 2.699 -2.355 9.254 1.00 90.38 91 PHE A O 1
ATOM 755 N N . SER A 1 92 ? 4.831 -1.886 8.740 1.00 89.38 92 SER A N 1
ATOM 756 C CA . SER A 1 92 ? 5.207 -1.490 10.099 1.00 89.38 92 SER A CA 1
ATOM 757 C C . SER A 1 92 ? 4.463 -0.228 10.547 1.00 89.38 92 SER A C 1
ATOM 759 O O . SER A 1 92 ? 4.014 -0.163 11.692 1.00 89.38 92 SE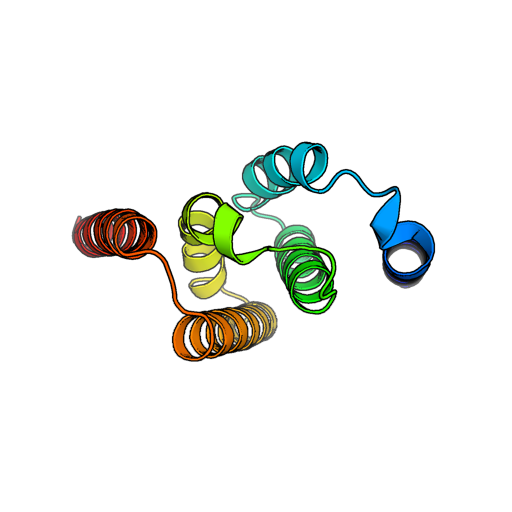R A O 1
ATOM 761 N N . GLU A 1 93 ? 4.275 0.738 9.645 1.00 89.38 93 GLU A N 1
ATOM 762 C CA . GLU A 1 93 ? 3.462 1.937 9.880 1.00 89.38 93 GLU A CA 1
ATOM 763 C C . GLU A 1 93 ? 2.004 1.565 10.162 1.00 89.38 93 GLU A C 1
ATOM 765 O O . GLU A 1 93 ? 1.469 1.952 11.202 1.00 89.38 93 GLU A O 1
ATOM 770 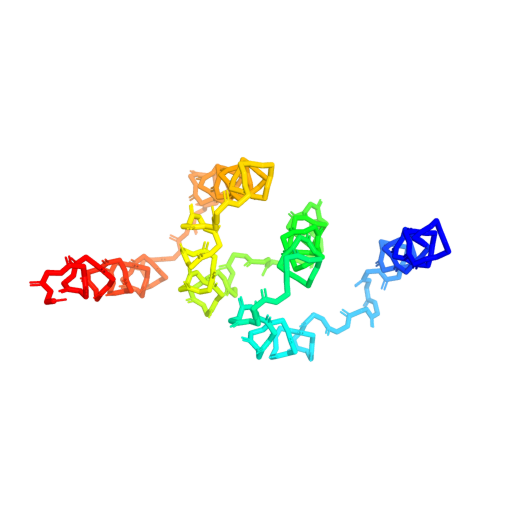N N . PHE A 1 94 ? 1.391 0.726 9.319 1.00 88.31 94 PHE A N 1
ATOM 771 C CA . PHE A 1 94 ? 0.032 0.228 9.553 1.00 88.31 94 PHE A CA 1
ATOM 772 C C . PHE A 1 94 ? -0.107 -0.471 10.907 1.00 88.31 94 PHE A C 1
ATOM 774 O O . PHE A 1 94 ? -1.029 -0.173 11.661 1.00 88.31 94 PHE A O 1
ATOM 781 N N . LEU A 1 95 ? 0.822 -1.363 11.261 1.00 84.81 95 LEU A N 1
ATOM 782 C CA . LEU A 1 95 ? 0.808 -2.049 12.555 1.00 84.81 95 LEU A CA 1
ATOM 783 C C . LEU A 1 95 ? 0.967 -1.081 13.731 1.00 84.81 95 LEU A C 1
ATOM 785 O O . LEU A 1 95 ? 0.387 -1.313 14.792 1.00 84.81 95 LEU A O 1
ATOM 789 N N . SER A 1 96 ? 1.750 -0.013 13.574 1.00 86.19 96 SER A N 1
ATOM 790 C CA . SER A 1 96 ? 1.867 1.030 14.594 1.00 86.19 96 SER A CA 1
ATOM 791 C C . SER A 1 96 ? 0.545 1.769 14.770 1.00 86.19 96 SER A C 1
ATOM 793 O O . SER A 1 96 ? 0.089 1.930 15.899 1.00 86.19 96 SER A O 1
ATOM 795 N N . ILE A 1 97 ? -0.101 2.155 13.666 1.00 83.75 97 ILE A N 1
ATOM 796 C CA . ILE A 1 97 ? -1.402 2.831 13.691 1.00 83.75 97 ILE A CA 1
ATOM 797 C C . ILE A 1 97 ? -2.454 1.917 14.329 1.00 83.75 97 ILE A C 1
ATOM 799 O O . ILE A 1 97 ? -3.156 2.344 15.236 1.00 83.75 97 ILE A O 1
ATOM 803 N N . LEU A 1 98 ? -2.503 0.636 13.952 1.00 82.00 98 LEU A N 1
ATOM 804 C CA . LEU A 1 98 ? -3.425 -0.350 1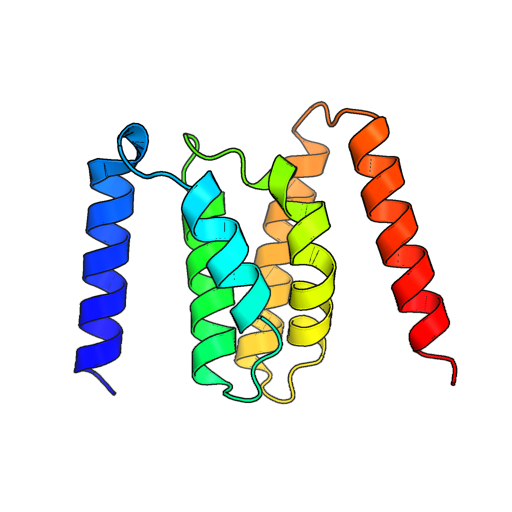4.527 1.00 82.00 98 LEU A CA 1
ATOM 805 C C . LEU A 1 98 ? -3.242 -0.544 16.040 1.00 82.00 98 LEU A C 1
ATOM 807 O O . LEU A 1 98 ? -4.208 -0.821 16.742 1.00 82.00 98 LEU A O 1
ATOM 811 N N . LYS A 1 99 ? -2.015 -0.420 16.559 1.00 77.75 99 LYS A N 1
ATOM 812 C CA . LYS A 1 99 ? -1.743 -0.518 18.004 1.00 77.75 99 LYS A CA 1
ATOM 813 C C . LYS A 1 99 ? -2.182 0.723 18.775 1.00 77.75 99 LYS A C 1
ATOM 815 O O . LYS A 1 99 ? -2.490 0.618 19.959 1.00 77.75 99 LYS A O 1
ATOM 820 N N . THR A 1 100 ? -2.124 1.892 18.144 1.00 76.50 100 THR A N 1
ATOM 821 C CA . THR A 1 100 ? -2.446 3.176 18.781 1.00 76.50 100 THR A CA 1
ATOM 822 C C . THR A 1 100 ? -3.926 3.529 18.643 1.00 76.50 100 THR A C 1
ATOM 824 O O . THR A 1 100 ? -4.506 4.109 19.559 1.00 76.50 100 THR A O 1
ATOM 827 N N . SER A 1 101 ? -4.551 3.152 17.532 1.00 66.69 101 SER A N 1
ATOM 828 C CA . SER A 1 101 ? -5.982 3.298 17.299 1.00 66.69 101 SER A CA 1
ATOM 829 C C . SER A 1 101 ? -6.753 2.247 18.102 1.00 66.69 101 SER A C 1
ATOM 831 O O . SER A 1 101 ? -6.358 1.084 18.148 1.00 66.69 101 SER A O 1
ATOM 833 N N . GLN A 1 102 ? -7.880 2.620 18.717 1.00 63.47 102 GLN A N 1
ATOM 834 C CA . GLN A 1 102 ? -8.852 1.637 19.214 1.00 63.47 102 GLN A CA 1
ATOM 835 C C . GLN A 1 102 ? -9.526 0.969 18.011 1.00 63.47 102 GLN A C 1
ATOM 837 O O . GLN A 1 102 ? -10.614 1.349 17.588 1.00 63.47 102 GLN A O 1
ATOM 842 N N . VAL A 1 103 ? -8.811 0.024 17.408 1.00 62.28 103 VAL A N 1
ATOM 843 C CA . VAL A 1 103 ? -9.264 -0.771 16.271 1.00 62.28 103 VAL A CA 1
ATOM 844 C C . VAL A 1 103 ? -10.520 -1.534 16.668 1.00 62.28 103 VAL A C 1
ATOM 846 O O . VAL A 1 103 ? -10.548 -2.202 17.704 1.00 62.28 103 VAL A O 1
ATOM 849 N N . GLN A 1 104 ? -11.559 -1.415 15.843 1.00 63.44 104 GLN A N 1
ATOM 850 C CA . GLN A 1 104 ? -12.800 -2.144 16.052 1.00 63.44 104 GLN A CA 1
ATOM 851 C C . GLN A 1 104 ? -12.536 -3.666 15.953 1.00 63.44 104 GLN A C 1
ATOM 853 O O . GLN A 1 104 ? -11.729 -4.097 15.121 1.00 63.44 104 GLN A O 1
ATOM 858 N N . PRO A 1 105 ? -13.150 -4.494 16.820 1.00 62.50 105 PRO A N 1
ATOM 859 C CA . PRO A 1 105 ? -12.881 -5.936 16.877 1.00 62.50 105 PRO A CA 1
ATOM 860 C C . PRO A 1 105 ? -13.166 -6.698 15.572 1.00 62.50 105 PRO A C 1
ATOM 862 O O . PRO A 1 105 ? -12.527 -7.712 15.302 1.00 62.50 105 PRO A O 1
ATOM 865 N N . ASP A 1 106 ? -14.108 -6.209 14.770 1.00 68.44 106 ASP A N 1
ATOM 866 C CA . ASP A 1 106 ? -14.518 -6.760 13.473 1.00 68.44 106 ASP A CA 1
ATOM 867 C C . ASP A 1 106 ? -13.405 -6.675 12.414 1.00 68.44 106 ASP A C 1
ATOM 869 O O . ASP A 1 106 ? -13.123 -7.655 11.725 1.00 68.44 106 ASP A O 1
ATOM 873 N N . MET A 1 107 ? -12.680 -5.557 12.352 1.00 67.56 107 MET A N 1
ATOM 874 C CA . MET A 1 107 ? -11.557 -5.381 11.427 1.00 67.56 107 MET A CA 1
ATOM 875 C C . MET A 1 107 ? -10.413 -6.369 11.707 1.00 67.56 107 MET A C 1
ATOM 877 O O . MET A 1 107 ? -9.730 -6.827 10.788 1.00 67.56 107 MET A O 1
ATOM 881 N N . PHE A 1 108 ? -10.209 -6.742 12.973 1.00 71.12 108 PHE A N 1
ATOM 882 C CA . PHE A 1 108 ? -9.228 -7.764 13.335 1.00 71.12 108 PHE A CA 1
ATOM 883 C C . PHE A 1 108 ? -9.642 -9.152 12.821 1.00 71.12 108 PHE A C 1
ATOM 885 O O . PHE A 1 108 ? -8.798 -9.933 12.378 1.00 71.12 108 PHE A O 1
ATOM 892 N N . GLU A 1 109 ? -10.939 -9.461 12.821 1.00 73.62 109 GLU A N 1
ATOM 893 C CA . GLU A 1 109 ? -11.461 -10.718 12.283 1.00 73.62 109 GLU A CA 1
ATOM 894 C C . GLU A 1 109 ? -11.243 -10.818 10.764 1.00 73.62 109 GLU A C 1
ATOM 896 O O . GLU A 1 109 ? -10.773 -11.843 10.265 1.00 73.62 109 GLU A O 1
ATOM 901 N N . ASP A 1 110 ? -11.474 -9.734 10.024 1.00 76.12 110 ASP A N 1
ATOM 902 C CA . ASP A 1 110 ? -11.218 -9.711 8.581 1.00 76.12 110 ASP A CA 1
ATOM 903 C C . ASP A 1 110 ? -9.723 -9.846 8.258 1.00 76.12 110 ASP A C 1
ATOM 905 O O . ASP A 1 110 ? -9.339 -10.629 7.381 1.00 76.12 110 ASP A O 1
ATOM 909 N N . MET A 1 111 ? -8.854 -9.169 9.018 1.00 73.38 111 MET A N 1
ATOM 910 C CA . MET A 1 111 ? -7.402 -9.310 8.864 1.00 73.38 111 MET A CA 1
ATOM 911 C C . MET A 1 111 ? -6.923 -10.730 9.184 1.00 73.38 111 MET A C 1
ATOM 913 O O . MET A 1 111 ? -6.122 -11.298 8.439 1.00 73.38 111 MET A O 1
ATOM 917 N N . THR A 1 112 ? -7.425 -11.339 10.262 1.00 73.88 112 THR A N 1
ATOM 918 C CA . THR A 1 112 ? -7.065 -12.722 10.614 1.00 73.88 112 THR A CA 1
ATOM 919 C C . THR A 1 112 ? -7.540 -13.717 9.561 1.00 73.88 112 THR A C 1
ATOM 921 O O . THR A 1 112 ? -6.786 -14.629 9.221 1.00 73.88 112 THR A O 1
ATOM 924 N N . ARG A 1 113 ? -8.722 -13.519 8.965 1.00 75.69 113 ARG A N 1
ATOM 925 C CA . ARG A 1 113 ? -9.218 -14.359 7.865 1.00 75.69 113 ARG A CA 1
ATOM 926 C C . ARG A 1 113 ? -8.269 -14.343 6.666 1.00 75.69 113 ARG A C 1
ATOM 928 O O . ARG A 1 113 ? -7.901 -15.407 6.169 1.00 75.69 113 ARG A O 1
ATOM 935 N N . ILE A 1 114 ? -7.838 -13.159 6.236 1.00 75.62 114 ILE A N 1
ATOM 936 C CA . ILE A 1 114 ? -6.921 -13.014 5.095 1.00 75.62 114 ILE A CA 1
ATOM 937 C C . ILE A 1 114 ? -5.546 -13.617 5.422 1.00 75.62 114 ILE A C 1
ATOM 939 O O . ILE A 1 114 ? -4.976 -14.334 4.600 1.00 75.62 114 ILE A O 1
ATOM 943 N N . LEU A 1 115 ? -5.028 -13.394 6.636 1.00 76.19 115 LEU A N 1
ATOM 944 C CA . LEU A 1 115 ? -3.774 -14.004 7.099 1.00 76.19 115 LEU A CA 1
ATOM 945 C C . LEU A 1 115 ? -3.836 -15.539 7.064 1.00 76.19 115 LEU A C 1
ATOM 947 O O . LEU A 1 115 ? -2.911 -16.184 6.566 1.00 76.19 115 LEU A O 1
ATOM 951 N N . ILE A 1 116 ? -4.934 -16.131 7.546 1.00 76.50 116 ILE A N 1
ATOM 952 C CA . ILE A 1 116 ? -5.150 -17.584 7.515 1.00 76.50 116 ILE A CA 1
ATOM 953 C C . ILE A 1 116 ? -5.191 -18.082 6.067 1.00 76.50 116 ILE A C 1
ATOM 955 O O . ILE A 1 116 ? -4.509 -19.055 5.738 1.00 76.50 116 ILE A O 1
ATOM 959 N N . GLN A 1 117 ? -5.921 -17.402 5.185 1.00 76.31 117 GLN A N 1
ATOM 960 C CA . GLN A 1 117 ? -6.037 -17.788 3.780 1.00 76.31 117 GLN A CA 1
ATOM 961 C C . GLN A 1 117 ? -4.681 -17.767 3.053 1.00 76.31 117 GLN A C 1
ATOM 963 O O . GLN A 1 117 ? -4.333 -18.724 2.355 1.00 76.31 117 GLN A O 1
ATOM 968 N N . ASN A 1 118 ? -3.862 -16.740 3.280 1.00 67.31 118 ASN A N 1
ATOM 969 C CA . ASN A 1 118 ? -2.521 -16.661 2.696 1.00 67.31 118 ASN A CA 1
ATOM 970 C C . ASN A 1 118 ? -1.544 -17.686 3.286 1.00 67.31 118 ASN A C 1
ATOM 972 O O . ASN A 1 118 ? -0.724 -18.245 2.553 1.00 67.31 118 ASN A O 1
ATOM 976 N N . SER A 1 119 ? -1.675 -18.016 4.575 1.00 69.62 119 SER A N 1
ATOM 977 C CA . SER A 1 119 ? -0.861 -19.064 5.205 1.00 69.62 119 SER A CA 1
ATOM 978 C C . SER A 1 119 ? -1.108 -20.457 4.606 1.00 69.62 119 SER A C 1
ATOM 980 O O . SER A 1 119 ? -0.165 -21.224 4.432 1.00 69.62 119 SER A O 1
ATOM 982 N N . GLN A 1 120 ? -2.351 -20.772 4.223 1.00 65.31 120 GLN A N 1
ATOM 983 C CA . GLN A 1 120 ? -2.702 -22.063 3.615 1.00 65.31 120 GLN A CA 1
ATOM 984 C C . GLN A 1 120 ? -2.325 -22.141 2.130 1.00 65.31 120 GLN A C 1
ATOM 986 O O . GLN A 1 120 ? -2.029 -23.218 1.619 1.00 65.31 120 GLN A O 1
ATOM 991 N N . SER A 1 121 ? -2.276 -20.997 1.447 1.00 57.47 121 SER A N 1
ATOM 992 C CA . SER A 1 121 ? -1.934 -20.908 0.021 1.00 57.47 121 SER A CA 1
ATOM 993 C C . SER A 1 121 ? -0.451 -21.177 -0.265 1.00 57.47 121 SER A C 1
ATOM 995 O O . SER A 1 121 ? -0.103 -21.556 -1.377 1.00 57.47 121 SER A O 1
ATOM 997 N N . SER A 1 122 ? 0.424 -21.029 0.737 1.00 52.78 122 SER A N 1
ATOM 998 C CA . SER A 1 122 ? 1.865 -21.320 0.625 1.00 52.78 122 SER A CA 1
ATOM 999 C C . SER A 1 122 ? 2.208 -22.814 0.788 1.00 52.78 122 SER A C 1
ATOM 1001 O O . SER A 1 122 ? 3.385 -23.170 0.813 1.00 52.78 122 SER A O 1
ATOM 1003 N N . GLY A 1 123 ? 1.198 -23.682 0.943 1.00 46.62 123 GLY A N 1
ATOM 1004 C CA . GLY A 1 123 ? 1.348 -25.118 1.204 1.00 46.62 123 GLY A CA 1
ATOM 1005 C C . GLY A 1 123 ? 1.013 -26.064 0.043 1.00 46.62 123 GLY A C 1
ATOM 1006 O O . GLY A 1 123 ? 0.990 -27.268 0.286 1.00 46.62 123 GLY A O 1
ATOM 1007 N N . ASN A 1 124 ? 0.756 -25.562 -1.173 1.00 35.38 124 ASN A N 1
ATOM 1008 C CA . ASN A 1 124 ? 0.479 -26.377 -2.370 1.00 35.38 124 ASN A CA 1
ATOM 1009 C C . ASN A 1 124 ? 1.466 -26.101 -3.506 1.00 35.38 124 ASN A C 1
ATOM 1011 O O . ASN A 1 124 ? 1.676 -24.909 -3.822 1.00 35.38 124 ASN A O 1
#

Mean predicted aligned error: 7.98 Å

pLDDT: mean 81.05, std 11.52, range [35.38, 93.56]

Nearest PDB structures (foldseek):
  4qmi-assembly2_B  TM=7.381E-01  e=9.813E-02  Homo sapiens
  8whk-assembly1_A  TM=6.083E-01  e=1.159E-01  Homo sapiens
  5w0v-assembly2_B  TM=6.831E-01  e=3.140E-01  Kluyveromyces lactis
  8whj-assembly1_A  TM=5.964E-01  e=2.380E-01  Homo sapiens
  8whh-assembly1_D  TM=6.081E-01  e=3.140E-01  Homo sapiens

Radius of gyration: 14.95 Å; Cα contacts (8 Å, |Δi|>4): 78; chains: 1; bounding box: 29×47×35 Å

Secondary structure (DSSP, 8-state):
-HHHHHHHHHHHHHHHHTGGG--HHHHHHHHHHHTT-S-HHHHHHHHHHHHHHHH-TT--TTTTHHHHHHHHHHHHT-SSHHHHHHHHHHHHHHHHHHHHTT--HHHHHHHHHHHHHHHHHTT-

Foldseek 3Di:
DVVVVVVLVVVLVVCLVCVVVDDVVVVLVVLLVQLPDPDPVSVLSSLVVLLSLLVRPSHPSLVCCLSCVLSLVVQCVDPDPVSVVSSVVSVVSSVVCVVVDPDDPVSVVSVVVSVVVVVVVVVD

Sequence (124 aa):
MTICFFSDRLLKDIVIETCTQFEVIAFIPLLRERIYVRNAFTRQFIVSWVSLLTSVPEFDMVQYLPEIMDGLFHILGDPNPEIRKSCEILFSEFLSILKTSQVQPDMFEDMTRILIQNSQSSGN

Solvent-accessible surface area (backbone atoms only — not comparable to full-atom values): 7183 Å² total; per-residue (Å²): 114,70,67,62,55,49,52,51,51,53,51,49,52,50,47,65,78,39,48,93,77,55,64,59,80,74,47,49,62,58,51,56,70,45,43,78,49,89,49,64,67,54,38,46,48,49,50,55,51,54,46,50,46,59,70,36,87,92,43,75,48,70,82,49,38,68,76,43,44,65,40,52,53,55,39,54,66,39,91,51,66,70,48,18,51,53,40,52,50,46,51,49,50,52,53,51,48,54,71,74,44,90,65,58,74,66,61,53,51,54,43,51,52,54,52,52,53,54,63,59,61,78,73,116